Protein AF-A0A2H5Y3E6-F1 (afdb_monomer_lite)

pLDDT: mean 86.76, std 13.51, range [53.38, 98.19]

Sequence (62 aa):
MDRQWIEDRLRTLRAEIARLVKEGEDEDGLRLRSLLAELERWESIRRETMWASRPPDLSHNI

Radius of gyration: 16.75 Å; chains: 1; bounding box: 26×30×54 Å

Secondary structure (DSSP, 8-state):
--HHHHHHHHHHHHHHHHHHHHHT--TTSHHHHHHHHHHHHHHHHHHHHHHHTSPP------

Structure (mmCIF, N/CA/C/O backbone):
data_AF-A0A2H5Y3E6-F1
#
_entry.id   AF-A0A2H5Y3E6-F1
#
loop_
_atom_site.group_PDB
_atom_site.id
_atom_site.type_symbol
_atom_site.label_atom_id
_atom_site.label_alt_id
_atom_site.label_comp_id
_atom_site.label_asym_id
_atom_site.label_entity_id
_atom_site.label_seq_id
_atom_site.pdbx_PDB_ins_code
_atom_site.Cartn_x
_atom_site.Cartn_y
_atom_site.Cartn_z
_atom_site.occupancy
_atom_site.B_iso_or_equiv
_atom_site.auth_seq_id
_atom_site.auth_comp_id
_atom_site.auth_asym_id
_atom_site.auth_atom_id
_atom_site.pdbx_PDB_model_num
ATOM 1 N N . MET A 1 1 ? 15.162 -6.790 -13.295 1.00 63.59 1 MET A N 1
ATOM 2 C CA . MET A 1 1 ? 13.966 -6.672 -12.437 1.00 63.59 1 MET A CA 1
ATOM 3 C C . MET A 1 1 ? 12.814 -6.363 -13.367 1.00 63.59 1 MET A C 1
ATOM 5 O O . MET A 1 1 ? 12.892 -5.364 -14.072 1.00 63.59 1 MET A O 1
ATOM 9 N N . ASP A 1 2 ? 11.818 -7.241 -13.437 1.00 84.25 2 ASP A N 1
ATOM 10 C CA . ASP A 1 2 ? 10.799 -7.162 -14.485 1.00 84.25 2 ASP A CA 1
ATOM 11 C C . ASP A 1 2 ? 9.640 -6.255 -14.076 1.00 84.25 2 ASP A C 1
ATOM 13 O O . ASP A 1 2 ? 9.223 -6.236 -12.917 1.00 84.25 2 ASP A O 1
ATOM 17 N N . ARG A 1 3 ? 9.076 -5.527 -15.046 1.00 88.00 3 ARG A N 1
ATOM 18 C CA . ARG A 1 3 ? 7.916 -4.644 -14.840 1.00 88.00 3 ARG A CA 1
ATOM 19 C C . ARG A 1 3 ? 6.758 -5.365 -14.146 1.00 88.00 3 ARG A C 1
ATOM 21 O O . ARG A 1 3 ? 6.138 -4.802 -13.252 1.00 88.00 3 ARG A O 1
ATOM 28 N N . GLN A 1 4 ? 6.497 -6.612 -14.537 1.00 91.50 4 GLN A N 1
ATOM 29 C CA . GLN A 1 4 ? 5.446 -7.439 -13.944 1.00 91.50 4 GLN A CA 1
ATOM 30 C C . GLN A 1 4 ? 5.664 -7.642 -12.439 1.00 91.50 4 GLN A C 1
ATOM 32 O O . GLN A 1 4 ? 4.732 -7.516 -11.650 1.00 91.50 4 GLN A O 1
ATOM 37 N N . TRP A 1 5 ? 6.912 -7.871 -12.032 1.00 93.88 5 TRP A N 1
ATOM 38 C CA . TRP A 1 5 ? 7.261 -8.076 -10.633 1.00 93.88 5 TRP A CA 1
ATOM 39 C C . TRP A 1 5 ? 7.054 -6.805 -9.790 1.00 93.88 5 TRP A C 1
ATOM 41 O O . TRP A 1 5 ? 6.551 -6.887 -8.670 1.00 93.88 5 TRP A O 1
ATOM 51 N N . ILE A 1 6 ? 7.353 -5.623 -10.348 1.00 93.44 6 ILE A N 1
ATOM 52 C CA . ILE A 1 6 ? 7.071 -4.329 -9.698 1.00 93.44 6 ILE A CA 1
ATOM 53 C C . ILE A 1 6 ? 5.560 -4.144 -9.490 1.00 93.44 6 ILE A C 1
ATOM 55 O O . ILE A 1 6 ? 5.129 -3.767 -8.399 1.00 93.44 6 ILE A O 1
ATOM 59 N N . GLU A 1 7 ? 4.743 -4.434 -10.506 1.00 96.19 7 GLU A N 1
ATOM 60 C CA . GLU A 1 7 ? 3.282 -4.316 -10.395 1.00 96.19 7 GLU A CA 1
ATOM 61 C C . GLU A 1 7 ? 2.697 -5.289 -9.366 1.00 96.19 7 GLU A C 1
ATOM 63 O O . GLU A 1 7 ? 1.821 -4.911 -8.584 1.00 96.19 7 GLU A O 1
ATOM 68 N N . ASP A 1 8 ? 3.203 -6.520 -9.301 1.00 96.88 8 ASP A N 1
ATOM 69 C CA . ASP A 1 8 ? 2.736 -7.506 -8.325 1.00 96.88 8 ASP A CA 1
ATOM 70 C C . ASP A 1 8 ? 3.143 -7.143 -6.893 1.00 96.88 8 ASP A C 1
ATOM 72 O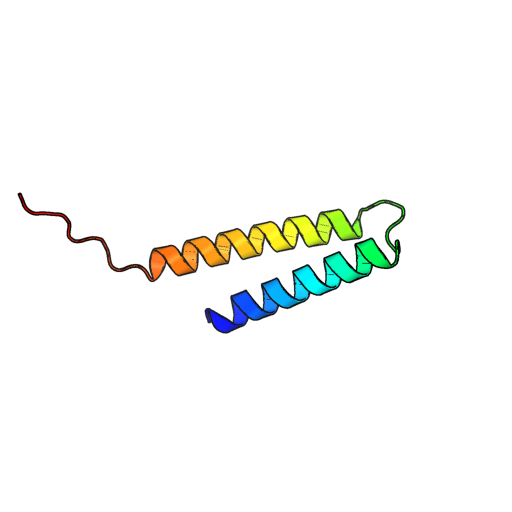 O . ASP A 1 8 ? 2.341 -7.297 -5.961 1.00 96.88 8 ASP A O 1
ATOM 76 N N . ARG A 1 9 ? 4.334 -6.558 -6.701 1.00 96.88 9 ARG A N 1
ATOM 77 C CA . ARG A 1 9 ? 4.731 -6.017 -5.396 1.00 96.88 9 ARG A CA 1
ATOM 78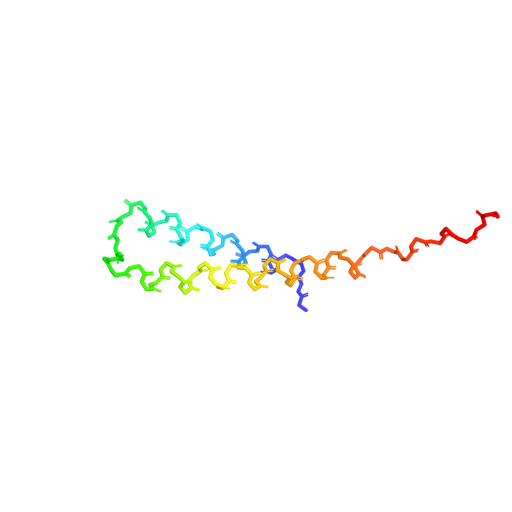 C C . ARG A 1 9 ? 3.829 -4.860 -4.968 1.00 96.88 9 ARG A C 1
ATOM 80 O O . ARG A 1 9 ? 3.341 -4.859 -3.838 1.00 96.88 9 ARG A O 1
ATOM 87 N N . LEU A 1 10 ? 3.544 -3.921 -5.870 1.00 97.69 10 LEU A N 1
ATOM 88 C CA . LEU A 1 10 ? 2.634 -2.801 -5.611 1.00 97.69 10 LEU A CA 1
ATOM 89 C C . LEU A 1 10 ? 1.210 -3.269 -5.290 1.00 97.69 10 LEU A C 1
ATOM 91 O O . LEU A 1 10 ? 0.571 -2.733 -4.385 1.00 97.69 10 LEU A O 1
ATOM 95 N N . ARG A 1 11 ? 0.704 -4.277 -6.008 1.00 98.06 11 ARG A N 1
ATOM 96 C CA . ARG A 1 11 ? -0.610 -4.880 -5.748 1.00 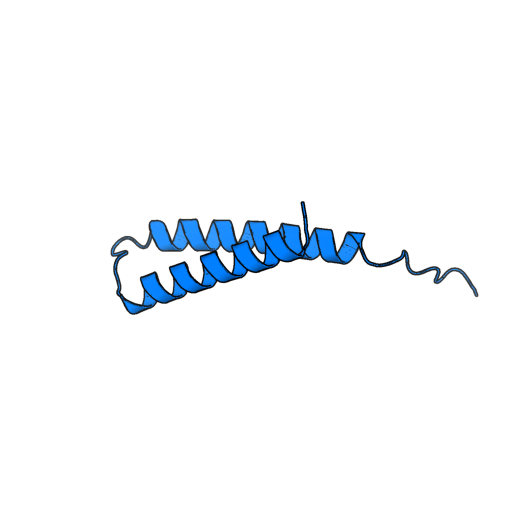98.06 11 ARG A CA 1
ATOM 97 C C . ARG A 1 11 ? -0.679 -5.485 -4.348 1.00 98.06 11 ARG A C 1
ATOM 99 O O . ARG A 1 11 ? -1.653 -5.256 -3.637 1.00 98.06 11 ARG A O 1
ATOM 106 N N . THR A 1 12 ? 0.371 -6.204 -3.954 1.00 98.00 12 THR A N 1
ATOM 107 C CA . THR A 1 12 ? 0.481 -6.837 -2.633 1.00 98.00 12 THR A CA 1
ATOM 108 C C . THR A 1 12 ? 0.476 -5.791 -1.519 1.00 98.00 12 THR A C 1
ATOM 110 O O . THR A 1 12 ? -0.323 -5.892 -0.593 1.00 98.00 12 THR A O 1
ATOM 113 N N . LEU A 1 13 ? 1.292 -4.738 -1.648 1.00 97.81 13 LEU A N 1
ATOM 114 C CA . LEU A 1 13 ? 1.356 -3.649 -0.666 1.00 97.81 13 LEU A CA 1
ATOM 115 C C . LEU A 1 13 ? 0.013 -2.932 -0.507 1.00 97.81 13 LEU A C 1
ATOM 117 O O . LEU A 1 13 ? -0.433 -2.693 0.611 1.00 97.81 13 LEU A O 1
ATOM 121 N N . ARG A 1 14 ? -0.673 -2.633 -1.616 1.00 98.12 14 ARG A N 1
ATOM 122 C CA . ARG A 1 14 ? -2.002 -2.000 -1.576 1.00 98.12 14 ARG A CA 1
ATOM 123 C C . ARG A 1 14 ? -3.044 -2.886 -0.898 1.00 98.12 14 ARG A C 1
ATOM 125 O O . ARG A 1 14 ? -3.853 -2.372 -0.131 1.00 98.12 14 ARG A O 1
ATOM 132 N N . ALA A 1 15 ? -3.020 -4.193 -1.157 1.00 97.62 15 ALA A N 1
ATOM 133 C CA . ALA A 1 15 ? -3.924 -5.138 -0.508 1.00 97.62 15 ALA A CA 1
ATOM 134 C C . ALA A 1 15 ? -3.662 -5.225 1.003 1.00 97.62 15 ALA A C 1
ATOM 136 O O . ALA A 1 15 ? -4.607 -5.213 1.788 1.00 97.62 15 ALA A O 1
ATOM 137 N N . GLU A 1 16 ? -2.393 -5.255 1.416 1.00 96.06 16 GLU A N 1
ATOM 138 C CA . GLU A 1 16 ? -2.024 -5.304 2.831 1.00 96.06 16 GLU A CA 1
ATOM 139 C C . GLU A 1 16 ? -2.408 -4.017 3.571 1.00 96.06 16 GLU A C 1
ATOM 141 O O . GLU A 1 16 ? -2.990 -4.091 4.650 1.00 96.06 16 GLU A O 1
ATOM 146 N N . ILE A 1 17 ? -2.171 -2.848 2.967 1.00 96.25 17 ILE A N 1
ATOM 147 C CA . ILE A 1 17 ? -2.612 -1.554 3.508 1.00 96.25 17 ILE A CA 1
ATOM 148 C C . ILE A 1 17 ? -4.137 -1.521 3.647 1.00 96.25 17 ILE A C 1
ATOM 150 O O . ILE A 1 17 ? -4.649 -1.152 4.701 1.00 96.25 17 ILE A O 1
ATOM 154 N N . ALA A 1 18 ? -4.872 -1.932 2.609 1.00 95.44 18 ALA A N 1
ATOM 155 C CA . ALA A 1 18 ? -6.332 -1.950 2.638 1.00 95.44 18 ALA A CA 1
ATOM 156 C C . ALA A 1 18 ? -6.873 -2.889 3.726 1.00 95.44 18 ALA A C 1
ATOM 158 O O . ALA A 1 18 ? -7.823 -2.534 4.423 1.00 95.44 18 ALA A O 1
ATOM 159 N N . ARG A 1 19 ? -6.250 -4.063 3.896 1.00 94.81 19 ARG A N 1
ATOM 160 C CA . ARG A 1 19 ? -6.575 -5.008 4.968 1.00 94.81 19 ARG A CA 1
ATOM 161 C C . ARG A 1 19 ? -6.361 -4.367 6.338 1.00 94.81 19 ARG A C 1
ATOM 163 O O . ARG A 1 19 ? -7.278 -4.348 7.148 1.00 94.81 19 ARG A O 1
ATOM 170 N N . LEU A 1 20 ? -5.189 -3.778 6.554 1.00 93.44 20 LEU A N 1
ATOM 171 C CA . LEU A 1 20 ? -4.800 -3.180 7.827 1.00 93.44 20 LEU A CA 1
ATOM 172 C C . LEU A 1 20 ? -5.703 -2.003 8.228 1.00 93.44 20 LEU A C 1
ATOM 174 O O . LEU A 1 20 ? -6.133 -1.921 9.373 1.00 93.44 20 LEU A O 1
ATOM 178 N N . VAL A 1 21 ? -6.061 -1.138 7.274 1.00 91.44 21 VAL A N 1
ATOM 179 C CA . VAL A 1 21 ? -7.009 -0.032 7.497 1.00 91.44 21 VAL A CA 1
ATOM 180 C C . VAL A 1 21 ? -8.413 -0.550 7.814 1.00 91.44 21 VAL A C 1
ATOM 182 O O . VAL A 1 21 ? -9.096 0.015 8.663 1.00 91.44 21 VAL A O 1
ATOM 185 N N . LYS A 1 22 ? -8.858 -1.614 7.136 1.00 93.00 22 LYS A N 1
ATOM 186 C CA . LYS A 1 22 ? -10.194 -2.189 7.338 1.00 93.00 22 LYS A CA 1
ATOM 187 C C . LYS A 1 22 ? -10.325 -2.893 8.687 1.00 93.00 22 LYS A C 1
ATOM 189 O O . LYS A 1 2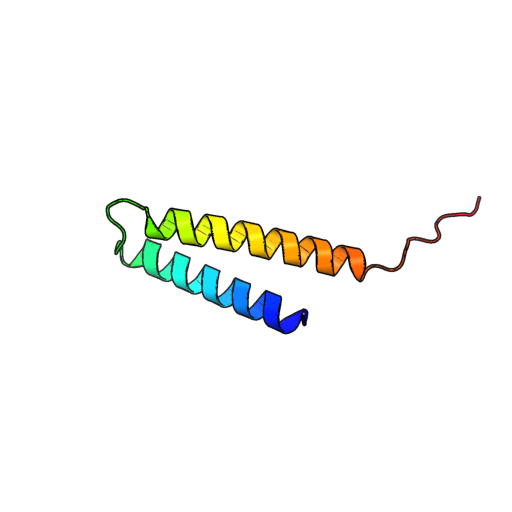2 ? -11.372 -2.799 9.317 1.00 93.00 22 LYS A O 1
ATOM 194 N N . GLU A 1 23 ? -9.303 -3.644 9.077 1.00 91.69 23 GLU A N 1
ATOM 195 C CA . GLU A 1 23 ? -9.323 -4.471 10.285 1.00 91.69 23 GLU A CA 1
ATOM 196 C C . GLU A 1 23 ? -8.911 -3.679 11.533 1.00 91.69 23 GLU A C 1
ATOM 198 O O . GLU A 1 23 ? -9.201 -4.107 12.645 1.00 91.69 23 GLU A O 1
ATOM 203 N N . GLY A 1 24 ? -8.286 -2.508 11.363 1.00 83.75 24 GLY A N 1
ATOM 204 C CA . GLY A 1 24 ? -7.856 -1.663 12.477 1.00 83.75 24 GLY A CA 1
ATOM 205 C C . GLY A 1 24 ? -6.717 -2.276 13.298 1.00 83.75 24 GLY A C 1
ATOM 206 O O . GLY A 1 24 ? -6.501 -1.852 14.426 1.00 83.75 24 GLY A O 1
ATOM 207 N N . GLU A 1 25 ? -5.981 -3.249 12.745 1.00 78.94 25 GLU A N 1
ATOM 208 C CA . GLU A 1 25 ? -4.933 -4.038 13.429 1.00 78.94 25 GLU A CA 1
ATOM 209 C C . GLU A 1 25 ? -3.637 -3.254 13.747 1.00 78.94 25 GLU A C 1
ATOM 211 O O . GLU A 1 25 ? -2.594 -3.853 14.007 1.00 78.94 25 GLU A O 1
ATOM 216 N N . ASP A 1 26 ? -3.653 -1.923 13.686 1.00 81.62 26 ASP A N 1
ATOM 217 C CA . ASP A 1 26 ? -2.466 -1.080 13.864 1.00 81.62 26 ASP A CA 1
ATOM 218 C C . ASP A 1 26 ? -2.791 0.156 14.701 1.00 81.62 26 ASP A C 1
ATOM 220 O O . ASP A 1 26 ? -2.870 1.275 14.193 1.00 81.62 26 ASP A O 1
ATOM 224 N N . GLU A 1 27 ? -2.993 -0.076 15.999 1.00 73.56 27 GLU A N 1
ATOM 225 C CA . GLU A 1 27 ? -3.384 0.945 16.980 1.00 73.56 27 GLU A CA 1
ATOM 226 C C . GLU A 1 27 ? -2.413 2.142 17.010 1.00 73.56 27 GLU A C 1
ATOM 228 O O . GLU A 1 27 ? -2.850 3.290 17.077 1.00 73.56 27 GLU A O 1
ATOM 233 N N . ASP A 1 28 ? -1.107 1.896 16.851 1.00 82.12 28 ASP A N 1
ATOM 234 C CA . ASP A 1 28 ? -0.072 2.941 16.825 1.00 82.12 28 ASP A CA 1
ATOM 235 C C . ASP A 1 28 ? 0.204 3.506 15.416 1.00 82.12 28 ASP A C 1
ATOM 237 O O . ASP A 1 28 ? 0.990 4.453 15.238 1.00 82.12 28 ASP A O 1
ATOM 241 N N . GLY A 1 29 ? -0.392 2.922 14.374 1.00 87.25 29 GLY A N 1
ATOM 242 C CA . GLY A 1 29 ? -0.165 3.295 12.976 1.00 87.25 29 GLY A CA 1
ATOM 243 C C . GLY A 1 29 ? 1.258 3.007 12.463 1.00 87.25 29 GLY A C 1
ATOM 244 O O . GLY A 1 29 ? 1.658 3.540 11.422 1.00 87.25 29 GLY A O 1
ATOM 245 N N . LEU A 1 30 ? 2.078 2.256 13.207 1.00 92.12 30 LEU A N 1
ATOM 246 C CA . LEU A 1 30 ? 3.490 2.021 12.881 1.00 92.12 30 LEU A CA 1
ATOM 247 C C . LEU A 1 30 ? 3.634 1.135 11.645 1.00 92.12 30 LEU A C 1
ATOM 249 O O . LEU A 1 30 ? 4.473 1.401 10.771 1.00 92.12 30 LEU A O 1
ATOM 253 N N . ARG A 1 31 ? 2.801 0.099 11.547 1.00 93.00 31 ARG A N 1
ATOM 254 C CA . ARG A 1 31 ? 2.830 -0.835 10.424 1.00 93.00 31 ARG A CA 1
ATOM 255 C C . ARG A 1 31 ? 2.311 -0.171 9.152 1.00 93.00 31 ARG A C 1
ATOM 257 O O . ARG A 1 31 ? 2.940 -0.301 8.104 1.00 93.00 31 ARG A O 1
ATOM 264 N N . LEU A 1 32 ? 1.248 0.620 9.251 1.00 94.56 32 LEU A N 1
ATOM 265 C CA . LEU A 1 32 ? 0.679 1.413 8.169 1.00 94.56 32 LEU A CA 1
ATOM 266 C C . LEU A 1 32 ? 1.705 2.394 7.612 1.00 94.56 32 LEU A C 1
ATOM 268 O O . LEU A 1 32 ? 1.925 2.427 6.404 1.00 94.56 32 LEU A O 1
ATOM 272 N N . ARG A 1 33 ? 2.378 3.158 8.484 1.00 95.56 33 ARG A N 1
ATOM 273 C CA . ARG A 1 33 ? 3.429 4.101 8.069 1.00 95.56 33 ARG A CA 1
ATOM 274 C C . ARG A 1 33 ? 4.564 3.394 7.331 1.00 95.56 33 ARG A C 1
ATOM 276 O O . ARG A 1 33 ? 5.035 3.890 6.311 1.00 95.56 33 ARG A O 1
ATOM 283 N N . SER A 1 34 ? 4.962 2.218 7.809 1.00 96.19 34 SER A N 1
ATOM 284 C CA . SER A 1 34 ? 6.019 1.417 7.185 1.00 96.19 34 SER A CA 1
ATOM 285 C C . SER A 1 34 ? 5.613 0.911 5.796 1.00 96.19 34 SER A C 1
ATOM 287 O O . SER A 1 34 ? 6.382 1.046 4.843 1.00 96.19 34 SER A O 1
ATOM 289 N N . LEU A 1 35 ? 4.386 0.396 5.662 1.00 96.44 35 LEU A N 1
ATOM 290 C CA . LEU A 1 35 ? 3.834 -0.082 4.392 1.00 96.44 35 LEU A CA 1
ATOM 291 C C . LEU A 1 35 ? 3.635 1.052 3.380 1.00 96.44 35 LEU A C 1
ATOM 293 O O . LEU A 1 35 ? 3.937 0.875 2.203 1.00 96.44 35 LEU A O 1
ATOM 297 N N . LEU A 1 36 ? 3.177 2.225 3.824 1.00 97.12 36 LEU A N 1
ATOM 298 C CA . LEU A 1 36 ? 3.036 3.410 2.973 1.00 97.12 36 LEU A CA 1
ATOM 299 C C . LEU A 1 36 ? 4.394 3.908 2.469 1.00 97.12 36 LEU A C 1
ATOM 301 O O . LEU A 1 36 ? 4.545 4.170 1.278 1.00 97.12 36 LEU A O 1
ATOM 305 N N . ALA A 1 37 ? 5.402 3.968 3.343 1.00 97.88 37 ALA A N 1
ATOM 306 C CA . ALA A 1 37 ? 6.757 4.333 2.941 1.00 97.88 37 ALA A CA 1
ATOM 307 C C . ALA A 1 37 ? 7.340 3.325 1.938 1.00 97.88 37 ALA A C 1
ATOM 309 O O . ALA A 1 37 ? 8.063 3.700 1.015 1.00 97.88 37 ALA A O 1
ATOM 310 N N . GLU A 1 38 ? 7.041 2.035 2.100 1.00 97.75 38 GLU A N 1
ATOM 311 C CA . GLU A 1 38 ? 7.439 1.025 1.125 1.00 97.75 38 GLU A CA 1
ATOM 312 C C . GLU A 1 38 ? 6.700 1.182 -0.209 1.00 97.75 38 GLU A C 1
ATOM 314 O O . GLU A 1 38 ? 7.337 1.128 -1.263 1.00 97.75 38 GLU A O 1
ATOM 319 N N . LEU A 1 39 ? 5.390 1.431 -0.176 1.00 98.19 39 LEU A N 1
ATOM 320 C CA . LEU A 1 39 ? 4.586 1.694 -1.366 1.00 98.19 39 LEU A CA 1
ATOM 321 C C . LEU A 1 39 ? 5.166 2.862 -2.172 1.00 98.19 39 LEU A C 1
ATOM 323 O O . LEU A 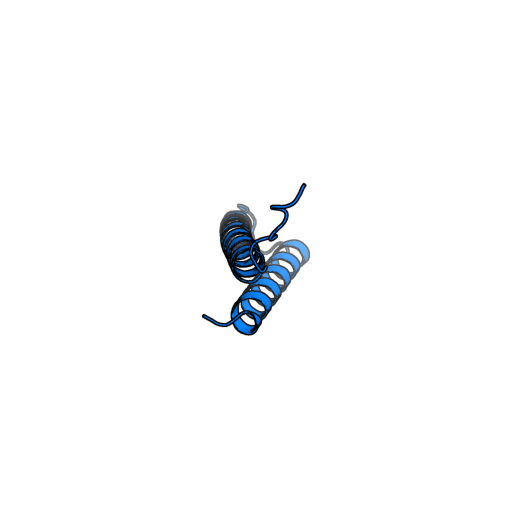1 39 ? 5.365 2.726 -3.377 1.00 98.19 39 LEU A O 1
ATOM 327 N N . GLU A 1 40 ? 5.504 3.970 -1.514 1.00 97.94 40 GLU A N 1
ATOM 328 C CA . GLU A 1 40 ? 6.073 5.148 -2.171 1.00 97.94 40 GLU A CA 1
ATOM 329 C C . GLU A 1 40 ? 7.419 4.856 -2.852 1.00 97.94 40 GLU A C 1
ATOM 331 O O . GLU A 1 40 ? 7.631 5.258 -4.003 1.00 97.94 40 GLU A O 1
ATOM 336 N N . ARG A 1 41 ? 8.299 4.080 -2.202 1.00 97.12 41 ARG A N 1
ATOM 337 C CA . ARG A 1 41 ? 9.564 3.632 -2.812 1.00 97.12 41 ARG A CA 1
ATOM 338 C C . ARG A 1 41 ? 9.318 2.825 -4.085 1.00 97.12 41 ARG A C 1
ATOM 340 O O . ARG A 1 41 ? 9.929 3.106 -5.116 1.00 97.12 41 ARG A O 1
ATOM 347 N N . TRP A 1 42 ? 8.402 1.858 -4.042 1.00 97.31 42 TRP A N 1
ATOM 348 C CA . TRP A 1 42 ? 8.072 1.046 -5.217 1.00 97.31 42 TRP A CA 1
ATOM 349 C C . TRP A 1 42 ? 7.410 1.851 -6.330 1.00 97.31 42 TRP A C 1
ATOM 351 O O . TRP A 1 42 ? 7.658 1.585 -7.505 1.00 97.31 42 TRP A O 1
ATOM 361 N N . GLU A 1 43 ? 6.601 2.856 -5.999 1.00 96.50 43 GLU A N 1
ATOM 362 C CA . GLU A 1 43 ? 6.040 3.744 -7.012 1.00 96.50 43 GLU A CA 1
ATOM 363 C C . GLU A 1 43 ? 7.106 4.617 -7.679 1.00 96.50 43 GLU A C 1
ATOM 365 O O . GLU A 1 43 ? 6.994 4.867 -8.882 1.00 96.50 43 GLU A O 1
ATOM 370 N N . SER A 1 44 ? 8.155 5.027 -6.955 1.00 95.81 44 SER A N 1
ATOM 371 C CA . SER A 1 44 ? 9.315 5.695 -7.565 1.00 95.81 44 SER A CA 1
ATOM 372 C C . SER A 1 44 ? 10.025 4.782 -8.552 1.00 95.81 44 SER A C 1
ATOM 374 O O . SER A 1 44 ? 10.154 5.134 -9.723 1.00 95.81 44 SER A O 1
ATOM 376 N N . ILE A 1 45 ? 10.348 3.558 -8.125 1.00 94.06 45 ILE A N 1
ATOM 377 C CA . ILE A 1 45 ? 10.986 2.550 -8.981 1.00 94.06 45 ILE A CA 1
ATOM 378 C C . ILE A 1 45 ? 10.132 2.281 -10.229 1.00 94.06 45 ILE A C 1
ATOM 380 O O . ILE A 1 45 ? 10.655 2.202 -11.343 1.00 94.06 45 ILE A O 1
ATOM 384 N N . ARG A 1 46 ? 8.802 2.192 -10.080 1.00 94.00 46 ARG A N 1
ATOM 385 C CA . ARG A 1 46 ? 7.877 2.031 -11.210 1.00 94.00 46 ARG A CA 1
ATOM 386 C C . ARG A 1 46 ? 7.974 3.205 -12.188 1.00 94.00 46 ARG A C 1
ATOM 388 O O . ARG A 1 46 ? 8.038 2.975 -13.395 1.00 94.00 46 ARG A O 1
ATOM 395 N N . ARG A 1 47 ? 7.965 4.451 -11.696 1.00 93.06 47 ARG A N 1
ATOM 396 C CA . ARG A 1 47 ? 8.081 5.659 -12.537 1.00 93.06 47 ARG A CA 1
ATOM 397 C C . ARG A 1 47 ? 9.410 5.693 -13.285 1.00 93.06 47 ARG A C 1
ATOM 399 O O . ARG A 1 47 ? 9.404 5.924 -14.489 1.00 93.06 47 ARG A O 1
ATOM 406 N N . GLU A 1 48 ? 10.510 5.407 -12.599 1.00 91.44 48 GLU A N 1
ATOM 407 C CA . GLU A 1 48 ? 11.855 5.355 -13.183 1.00 91.44 48 GLU A CA 1
ATOM 408 C C . GLU A 1 48 ? 11.951 4.276 -14.265 1.00 91.44 48 GLU A C 1
ATOM 410 O O . GLU A 1 48 ? 12.426 4.539 -15.367 1.00 91.44 48 GLU A O 1
ATOM 415 N N . THR A 1 49 ? 11.401 3.089 -14.001 1.00 88.50 49 THR A N 1
ATOM 416 C CA . THR A 1 49 ? 11.363 1.984 -14.969 1.00 88.50 49 THR A CA 1
ATOM 417 C C . THR A 1 49 ? 10.521 2.340 -16.198 1.00 88.50 49 THR A C 1
ATOM 419 O O . THR A 1 49 ? 10.911 2.047 -17.330 1.00 88.50 49 THR A O 1
ATOM 422 N N . MET A 1 50 ? 9.372 2.999 -16.006 1.00 84.44 50 MET A N 1
ATOM 423 C CA . MET A 1 50 ? 8.520 3.450 -17.112 1.00 84.44 50 MET A CA 1
ATOM 424 C C . MET A 1 50 ? 9.168 4.568 -17.934 1.00 84.44 50 MET A C 1
ATOM 426 O O . MET A 1 50 ? 9.059 4.550 -19.158 1.00 84.44 50 MET A O 1
ATOM 430 N N . TRP A 1 51 ? 9.860 5.509 -17.288 1.00 80.25 51 TRP A N 1
ATOM 431 C CA . TRP A 1 51 ? 10.598 6.570 -17.973 1.00 80.25 51 TRP A CA 1
ATOM 432 C C . TRP A 1 51 ? 11.785 6.010 -18.760 1.00 80.25 51 TRP A C 1
ATOM 434 O O . TRP A 1 51 ? 11.964 6.366 -19.918 1.00 80.25 51 TRP A O 1
ATOM 444 N N . ALA A 1 52 ? 12.560 5.092 -18.176 1.00 73.44 52 ALA A N 1
ATOM 445 C CA . ALA A 1 52 ? 13.694 4.446 -18.840 1.00 73.44 52 ALA A CA 1
ATOM 446 C C . ALA A 1 52 ? 13.275 3.587 -20.047 1.00 73.44 52 ALA A C 1
ATOM 448 O O . ALA A 1 52 ? 14.059 3.382 -20.969 1.00 73.44 52 ALA A O 1
ATOM 449 N N . SER A 1 53 ? 12.032 3.098 -20.049 1.00 66.19 53 SER A N 1
ATOM 450 C CA . SER A 1 53 ? 11.455 2.331 -21.160 1.00 66.19 53 SER A CA 1
ATOM 451 C C . SER A 1 53 ? 10.836 3.217 -22.247 1.00 66.19 53 SER A C 1
ATOM 453 O O . SER A 1 53 ? 10.410 2.703 -23.283 1.00 66.19 53 SER A O 1
ATOM 455 N N . ARG A 1 54 ? 10.739 4.535 -22.025 1.00 65.19 54 ARG A N 1
ATOM 456 C CA . ARG A 1 54 ? 10.259 5.481 -23.033 1.00 65.19 54 ARG A CA 1
ATOM 457 C C . ARG A 1 54 ? 11.420 5.758 -23.998 1.00 65.19 54 ARG A C 1
ATOM 459 O O . ARG A 1 54 ? 12.491 6.139 -23.527 1.00 65.19 54 ARG A O 1
ATOM 466 N N . PRO A 1 55 ? 11.255 5.568 -25.321 1.00 60.56 55 PRO A N 1
ATOM 467 C CA . PRO A 1 55 ? 12.296 5.955 -26.264 1.00 60.56 55 PRO A CA 1
ATOM 468 C C . PRO A 1 55 ? 12.615 7.444 -26.059 1.00 60.56 55 PRO A C 1
ATOM 470 O O . PRO A 1 55 ? 11.681 8.213 -25.798 1.00 60.56 55 PRO A O 1
ATOM 473 N N . PRO A 1 56 ? 13.896 7.858 -26.125 1.00 63.72 56 PRO A N 1
ATOM 474 C CA . PRO A 1 56 ? 14.230 9.272 -26.084 1.00 63.72 56 PRO A CA 1
ATOM 475 C C . PRO A 1 56 ? 13.442 9.946 -27.201 1.00 63.72 56 PRO A C 1
ATOM 477 O O . PRO A 1 56 ? 13.510 9.517 -28.353 1.00 63.72 56 PRO A O 1
ATOM 480 N N . ASP A 1 57 ? 12.633 10.937 -26.836 1.00 65.81 57 ASP A N 1
ATOM 481 C CA . ASP A 1 57 ? 11.879 11.721 -27.802 1.00 65.81 57 ASP A CA 1
ATOM 482 C C . ASP A 1 57 ? 12.916 12.388 -28.715 1.00 65.81 57 ASP A C 1
ATOM 484 O O . ASP A 1 57 ? 13.627 13.308 -28.308 1.00 65.81 57 ASP A O 1
ATOM 488 N N . LEU A 1 58 ? 13.079 11.859 -29.931 1.00 61.78 58 LEU A N 1
ATOM 489 C CA . LEU A 1 58 ? 13.921 12.434 -30.979 1.00 61.78 58 LEU A CA 1
ATOM 490 C C . LEU A 1 58 ? 13.215 13.657 -31.577 1.00 61.78 58 LEU A C 1
ATOM 492 O O . LEU A 1 58 ? 13.133 13.817 -32.792 1.00 61.78 58 LEU A O 1
ATOM 496 N N . SER A 1 59 ? 12.718 14.553 -30.729 1.00 59.00 59 SER A N 1
ATOM 497 C CA . SER A 1 59 ? 12.311 15.894 -31.121 1.00 59.00 59 SER A CA 1
ATOM 498 C C . SER A 1 59 ? 13.564 16.773 -31.237 1.00 59.00 59 SER A C 1
ATOM 500 O O . SER A 1 59 ? 13.749 17.735 -30.495 1.00 59.00 59 SER A O 1
ATOM 502 N N . HIS A 1 60 ? 14.464 16.391 -32.144 1.00 56.34 60 HIS A N 1
ATOM 503 C CA . HIS A 1 60 ? 15.435 17.283 -32.768 1.00 56.34 60 HIS A CA 1
ATOM 504 C C . HIS A 1 60 ? 15.098 17.304 -34.256 1.00 56.34 60 HIS A C 1
ATOM 506 O O . HIS A 1 60 ? 15.444 16.385 -34.991 1.00 56.34 60 HIS A O 1
ATOM 512 N N . ASN A 1 61 ? 14.310 18.305 -34.628 1.00 53.47 61 ASN A N 1
ATOM 513 C CA . ASN A 1 61 ? 14.057 18.881 -35.950 1.00 53.47 61 ASN A CA 1
ATOM 514 C C . ASN A 1 61 ? 12.813 19.739 -35.690 1.00 53.47 61 ASN A C 1
ATOM 516 O O . ASN A 1 61 ? 11.747 19.201 -35.398 1.00 53.47 61 ASN A O 1
ATOM 520 N N . ILE A 1 62 ? 12.913 21.062 -35.619 1.00 53.38 62 ILE A N 1
ATOM 521 C CA . ILE A 1 62 ? 13.223 21.990 -36.715 1.00 53.38 62 ILE A CA 1
ATOM 522 C C . ILE A 1 62 ?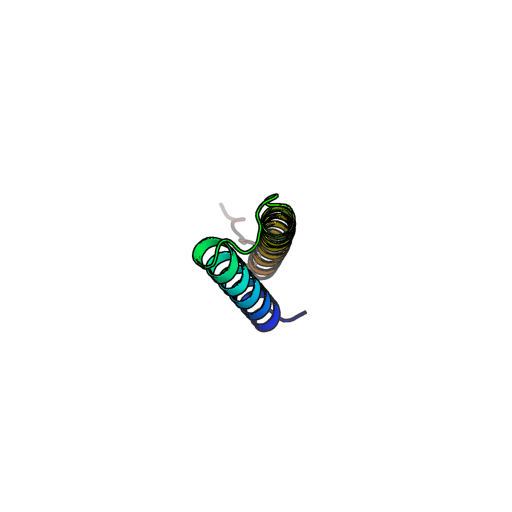 13.872 23.250 -36.131 1.00 53.38 62 ILE A C 1
ATOM 524 O O . ILE A 1 62 ? 13.414 23.680 -35.047 1.00 53.38 62 ILE A O 1
#

Foldseek 3Di:
DDLVVLVVVLVVLVVVLVVCVVVVVCVPCPVNVVSVVVNVVSVVVNVVVVVVPDPPPPPPDD

Organism: NCBI:txid2035417